Protein AF-A0A0D7EEM9-F1 (afdb_monomer_lite)

Structure (mmCIF, N/CA/C/O backbone):
data_AF-A0A0D7EEM9-F1
#
_entry.id   AF-A0A0D7EEM9-F1
#
loop_
_atom_site.group_PDB
_atom_site.id
_atom_site.type_symbol
_atom_site.label_atom_id
_atom_site.label_alt_id
_atom_site.label_comp_id
_atom_site.label_asym_id
_atom_site.label_entity_id
_atom_site.label_seq_id
_atom_site.pdbx_PDB_ins_code
_atom_site.Cartn_x
_atom_site.Cartn_y
_atom_site.Cartn_z
_atom_site.occupancy
_atom_site.B_iso_or_equiv
_atom_site.auth_seq_id
_atom_site.auth_comp_id
_atom_site.auth_asym_id
_atom_site.auth_atom_id
_atom_site.pdbx_PDB_model_num
ATOM 1 N N . PHE A 1 1 ? -22.098 3.473 1.392 1.00 48.31 1 PHE A N 1
ATOM 2 C CA . PHE A 1 1 ? -20.665 3.527 1.757 1.00 48.31 1 PHE A CA 1
ATOM 3 C C . PHE A 1 1 ? -20.349 4.999 1.998 1.00 48.31 1 PHE A C 1
ATOM 5 O O . PHE A 1 1 ? -20.608 5.745 1.063 1.00 48.31 1 PHE A O 1
ATOM 12 N N . PRO A 1 2 ? -20.041 5.467 3.230 1.00 57.59 2 PRO A N 1
ATOM 13 C CA . PRO A 1 2 ? -19.007 4.958 4.147 1.00 57.59 2 PRO A CA 1
ATOM 14 C C . PRO A 1 2 ? -19.461 4.683 5.610 1.00 57.59 2 PRO A C 1
ATOM 16 O O . PRO A 1 2 ? -18.631 4.446 6.480 1.00 57.59 2 PRO A O 1
ATOM 19 N N . HIS A 1 3 ? -20.763 4.672 5.911 1.00 63.19 3 HIS A N 1
ATOM 20 C CA . HIS A 1 3 ? -21.275 4.659 7.299 1.00 63.19 3 HIS A CA 1
ATOM 21 C C . HIS A 1 3 ? -21.055 3.371 8.122 1.00 63.19 3 HIS A C 1
ATOM 23 O O . HIS A 1 3 ? -21.159 3.402 9.344 1.00 63.19 3 HIS A O 1
ATOM 29 N N . ALA A 1 4 ? -20.746 2.230 7.498 1.00 64.56 4 ALA A N 1
ATOM 30 C CA . ALA A 1 4 ? -20.517 0.985 8.243 1.00 64.56 4 ALA A CA 1
ATOM 31 C C . ALA A 1 4 ? -19.184 1.004 9.017 1.00 64.56 4 ALA A C 1
ATOM 33 O O . ALA A 1 4 ? -19.099 0.475 10.122 1.00 64.56 4 ALA A O 1
ATOM 34 N N . ALA A 1 5 ? -18.157 1.669 8.474 1.00 69.06 5 ALA A N 1
ATOM 35 C CA . ALA A 1 5 ? -16.845 1.753 9.114 1.00 69.06 5 ALA A CA 1
ATOM 36 C C . ALA A 1 5 ? -16.870 2.614 10.388 1.00 69.06 5 ALA A C 1
ATOM 38 O O . ALA A 1 5 ? -16.119 2.350 11.324 1.00 69.06 5 ALA A O 1
ATOM 39 N N . THR A 1 6 ? -17.752 3.618 10.457 1.00 75.62 6 THR A N 1
ATOM 40 C CA . THR A 1 6 ? -17.865 4.492 11.633 1.00 75.62 6 THR A CA 1
ATOM 41 C C . THR A 1 6 ? -18.487 3.782 12.833 1.00 75.62 6 THR A C 1
ATOM 43 O O . THR A 1 6 ? -18.077 4.045 13.960 1.00 75.62 6 THR A O 1
ATOM 46 N N . ALA A 1 7 ? -19.418 2.846 12.614 1.00 85.88 7 ALA A N 1
ATOM 47 C CA . ALA A 1 7 ? -20.076 2.112 13.700 1.00 85.88 7 ALA A CA 1
ATOM 48 C C . ALA A 1 7 ? -19.098 1.233 14.504 1.00 85.88 7 ALA A C 1
ATOM 50 O O . ALA A 1 7 ? -19.252 1.078 15.712 1.00 85.88 7 ALA A O 1
ATOM 51 N N . LEU A 1 8 ? -18.061 0.700 13.847 1.00 90.00 8 LEU A N 1
ATOM 52 C CA . LEU A 1 8 ? -17.040 -0.144 14.479 1.00 90.00 8 LEU A CA 1
ATOM 53 C C . LEU A 1 8 ? -15.862 0.651 15.067 1.00 90.00 8 LEU A C 1
ATOM 55 O O . LEU A 1 8 ? -14.972 0.056 15.673 1.00 90.00 8 LEU A O 1
ATOM 59 N N . GLY A 1 9 ? -15.850 1.982 14.932 1.00 91.50 9 GLY A N 1
ATOM 60 C CA . GLY A 1 9 ? -14.762 2.848 15.399 1.00 91.50 9 GLY A CA 1
ATOM 61 C C . GLY A 1 9 ? -14.359 2.629 16.867 1.00 91.50 9 GLY A C 1
ATOM 62 O O . GLY A 1 9 ? -13.168 2.441 17.128 1.00 91.50 9 GLY A O 1
ATOM 63 N N . PRO A 1 10 ? -15.307 2.581 17.827 1.00 93.88 10 PRO A N 1
ATOM 64 C CA . PRO A 1 10 ? -14.983 2.320 19.231 1.00 93.88 10 PRO A CA 1
ATOM 65 C C . PRO A 1 10 ? -14.351 0.940 19.469 1.00 93.88 10 PRO A C 1
ATOM 67 O O . PRO A 1 10 ? -13.401 0.827 20.243 1.00 93.88 10 PRO A O 1
ATOM 70 N N . LEU A 1 11 ? -14.834 -0.101 18.781 1.00 94.69 11 LEU A N 1
ATOM 71 C CA . LEU A 1 11 ? -14.294 -1.461 18.900 1.00 94.69 11 LEU A CA 1
ATOM 72 C C . LEU A 1 11 ? -12.885 -1.556 18.306 1.00 94.69 11 LEU A C 1
ATOM 74 O O . LEU A 1 11 ? -12.003 -2.132 18.942 1.00 94.69 11 LEU A O 1
ATOM 78 N N . LYS A 1 12 ? -12.652 -0.925 17.146 1.00 94.38 12 LYS A N 1
ATOM 79 C CA . LYS A 1 12 ? -11.318 -0.773 16.546 1.00 94.38 12 LYS A CA 1
ATOM 80 C C . LYS A 1 12 ? -10.345 -0.133 17.540 1.00 94.38 12 LYS A C 1
ATOM 82 O O . LYS A 1 12 ? -9.298 -0.709 17.812 1.00 94.38 12 LYS A O 1
ATOM 87 N N . ALA A 1 13 ? -10.706 1.014 18.121 1.00 95.00 13 ALA A N 1
ATOM 88 C CA . ALA A 1 13 ? -9.839 1.735 19.055 1.00 95.00 13 ALA A CA 1
ATOM 89 C C . ALA A 1 13 ? -9.511 0.914 20.318 1.00 95.00 13 ALA A C 1
ATOM 91 O O . ALA A 1 13 ? -8.361 0.887 20.761 1.00 95.00 13 ALA A O 1
ATOM 92 N N . ALA A 1 14 ? -10.504 0.225 20.891 1.00 96.69 14 ALA A N 1
ATOM 93 C CA . ALA A 1 14 ? -10.305 -0.622 22.065 1.00 96.69 14 ALA A CA 1
ATOM 94 C C . ALA A 1 14 ? -9.424 -1.849 21.764 1.00 96.69 14 ALA A C 1
ATOM 96 O O . ALA A 1 14 ? -8.538 -2.165 22.559 1.00 96.69 14 ALA A O 1
ATOM 97 N N . ALA A 1 15 ? -9.635 -2.518 20.624 1.00 96.69 15 ALA A N 1
ATOM 98 C CA . ALA A 1 15 ? -8.828 -3.662 20.202 1.00 96.69 15 ALA A CA 1
ATOM 99 C C . ALA A 1 15 ? -7.368 -3.260 19.929 1.00 96.69 15 ALA A C 1
ATOM 101 O O . ALA A 1 15 ? -6.454 -3.878 20.475 1.00 96.69 15 ALA A O 1
ATOM 102 N N . GLU A 1 16 ? -7.142 -2.172 19.184 1.00 96.31 16 GLU A N 1
ATOM 103 C CA . GLU A 1 16 ? -5.794 -1.701 18.832 1.00 96.31 16 GLU A CA 1
ATOM 104 C C . GLU A 1 16 ? -4.980 -1.300 20.068 1.00 96.31 16 GLU A C 1
ATOM 106 O O . GLU A 1 16 ? -3.797 -1.629 20.156 1.00 96.31 16 GLU A O 1
ATOM 111 N N . LYS A 1 17 ? -5.612 -0.686 21.081 1.00 97.12 17 LYS A N 1
ATOM 112 C CA . LYS A 1 17 ? -4.956 -0.377 22.365 1.00 97.12 17 LYS A CA 1
ATOM 113 C C . LYS A 1 17 ? -4.457 -1.631 23.098 1.00 97.12 17 LYS A C 1
ATOM 115 O O . LYS A 1 17 ? -3.492 -1.552 23.853 1.00 97.12 17 LYS A O 1
ATOM 120 N N . LEU A 1 18 ? -5.108 -2.774 22.888 1.00 97.81 18 LEU A N 1
ATOM 121 C CA . LEU A 1 18 ? -4.710 -4.072 23.442 1.00 97.81 18 LEU A CA 1
ATOM 122 C C . LEU A 1 18 ? -3.749 -4.845 22.521 1.00 97.81 18 LEU A C 1
ATOM 124 O O . 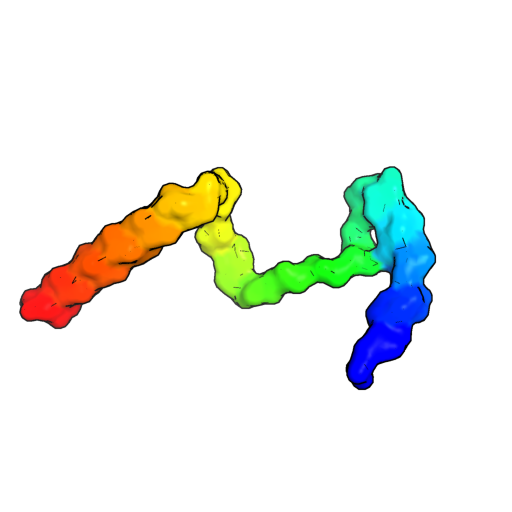LEU A 1 18 ? -3.459 -6.007 22.798 1.00 97.81 18 LEU A O 1
ATOM 128 N N . GLY A 1 19 ? -3.286 -4.241 21.419 1.00 96.50 19 GLY A N 1
ATOM 129 C CA . GLY A 1 19 ? -2.457 -4.914 20.416 1.00 96.50 19 GLY A CA 1
ATOM 130 C C . GLY A 1 19 ? -3.209 -5.974 19.603 1.00 96.50 19 GLY A C 1
ATOM 131 O O . GLY A 1 19 ? -2.584 -6.854 19.016 1.00 96.50 19 GLY A O 1
ATOM 132 N N . LYS A 1 20 ? -4.544 -5.918 19.585 1.00 97.44 20 LYS A N 1
ATOM 133 C CA . LYS A 1 20 ? -5.420 -6.852 18.873 1.00 97.44 20 LYS A CA 1
ATOM 134 C C . LYS A 1 20 ? -5.925 -6.242 17.569 1.00 97.44 20 LYS A C 1
ATOM 136 O O . LYS A 1 20 ? -6.185 -5.043 17.507 1.00 97.44 20 LYS A O 1
ATOM 141 N N . THR A 1 21 ? -6.112 -7.070 16.544 1.00 95.88 21 THR A N 1
ATOM 142 C CA . THR A 1 21 ? -6.545 -6.630 15.205 1.00 95.88 21 THR A CA 1
ATOM 143 C C . THR A 1 21 ? -7.947 -7.106 14.821 1.00 95.88 21 THR A C 1
ATOM 145 O O . THR A 1 21 ? -8.378 -6.860 13.698 1.00 95.88 21 THR A O 1
ATOM 148 N N . ASP A 1 22 ? -8.693 -7.730 15.742 1.00 94.88 22 ASP A N 1
ATOM 149 C CA . ASP A 1 22 ? -10.010 -8.345 15.496 1.00 94.88 22 ASP A CA 1
ATOM 150 C C . ASP A 1 22 ? -11.051 -7.390 14.876 1.00 94.88 22 ASP A C 1
ATOM 152 O O . ASP A 1 22 ? -11.932 -7.822 14.138 1.00 94.88 22 ASP A O 1
ATOM 156 N N . PHE A 1 23 ? -10.940 -6.086 15.153 1.00 93.75 23 PHE A N 1
ATOM 157 C CA . PHE A 1 23 ? -11.815 -5.032 14.616 1.00 93.75 23 PHE A CA 1
ATOM 158 C C . PHE A 1 23 ? -11.059 -4.011 13.748 1.00 93.75 23 PHE A C 1
ATOM 160 O O . PHE A 1 23 ? -11.570 -2.927 13.454 1.00 93.75 23 PHE A O 1
ATOM 167 N N . THR A 1 24 ? -9.832 -4.33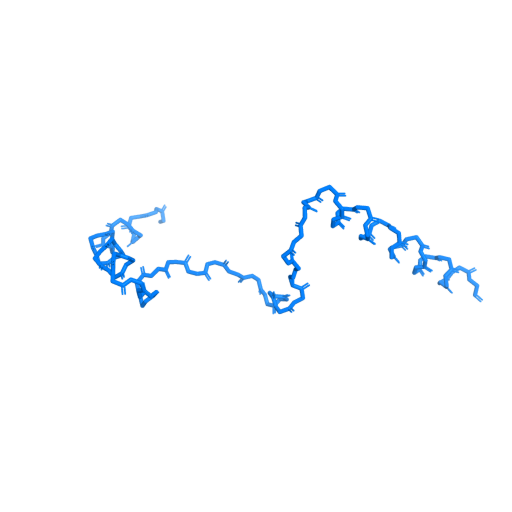4 13.337 1.00 91.88 24 THR A N 1
ATOM 168 C CA . THR A 1 24 ? -9.020 -3.484 12.465 1.00 91.88 24 THR A CA 1
ATOM 169 C C . THR A 1 24 ? -9.314 -3.804 11.004 1.00 91.88 24 THR A C 1
ATOM 171 O O . THR A 1 24 ? -9.311 -4.955 10.580 1.00 91.88 24 THR A O 1
ATOM 174 N N . ASN A 1 25 ? -9.498 -2.764 10.191 1.00 90.25 25 ASN A N 1
ATOM 175 C CA . ASN A 1 25 ? -9.580 -2.912 8.740 1.00 90.25 25 ASN A CA 1
ATOM 176 C C . ASN A 1 25 ? -8.192 -3.252 8.162 1.00 90.25 25 ASN A C 1
ATOM 178 O O . ASN A 1 25 ? -7.426 -2.353 7.809 1.00 90.25 25 ASN A O 1
ATOM 182 N N . LEU A 1 26 ? -7.860 -4.543 8.087 1.00 91.88 26 LEU A N 1
ATOM 183 C CA . LEU A 1 26 ? -6.597 -5.056 7.540 1.00 91.88 26 LEU A CA 1
ATOM 184 C C . LEU A 1 26 ? -6.630 -5.095 6.003 1.00 91.88 26 LEU A C 1
ATOM 186 O O . LEU A 1 26 ? -6.653 -6.162 5.389 1.00 91.88 26 LEU A O 1
ATOM 190 N N . TRP A 1 27 ? -6.668 -3.923 5.367 1.00 90.19 27 TRP A N 1
ATOM 191 C CA . TRP A 1 27 ? -6.682 -3.826 3.907 1.00 90.19 27 TRP A CA 1
ATOM 192 C C . TRP A 1 27 ? -5.408 -4.415 3.300 1.00 90.19 27 TRP A C 1
ATOM 194 O O . TRP A 1 27 ? -4.307 -3.921 3.536 1.00 90.19 27 TRP A O 1
ATOM 204 N N . ALA A 1 28 ? -5.566 -5.451 2.482 1.00 95.56 28 ALA A N 1
ATOM 205 C CA . ALA A 1 28 ? -4.468 -6.105 1.792 1.00 95.56 28 ALA A CA 1
ATOM 206 C C . ALA A 1 28 ? -4.953 -6.728 0.477 1.00 95.56 28 ALA A C 1
ATOM 208 O O . ALA A 1 28 ? -6.048 -7.285 0.404 1.00 95.56 28 ALA A O 1
ATOM 209 N N . GLY A 1 29 ? -4.128 -6.643 -0.569 1.00 95.06 29 GLY A N 1
ATOM 210 C CA . GLY A 1 29 ? -4.350 -7.389 -1.808 1.00 95.06 29 GLY A CA 1
ATOM 211 C C . GLY A 1 29 ? -3.964 -8.866 -1.662 1.00 95.06 29 GLY A C 1
ATOM 212 O O . GLY A 1 29 ? -3.242 -9.249 -0.744 1.00 95.06 29 GLY A O 1
ATOM 213 N N . GLN A 1 30 ? -4.374 -9.705 -2.617 1.00 98.12 30 GLN A N 1
ATOM 214 C CA . GLN A 1 30 ? -4.090 -11.152 -2.594 1.00 98.12 30 GLN A CA 1
ATOM 215 C C . GLN A 1 30 ? -2.583 -11.482 -2.575 1.00 98.12 30 GLN A C 1
ATOM 217 O O . GLN A 1 30 ? -2.172 -12.498 -2.018 1.00 98.12 30 GLN A O 1
ATOM 222 N N . ALA A 1 31 ? -1.746 -10.605 -3.136 1.00 96.69 31 ALA A N 1
ATOM 223 C CA . ALA A 1 31 ? -0.293 -10.760 -3.196 1.00 96.69 31 ALA A CA 1
ATOM 224 C C . ALA A 1 31 ? 0.456 -10.234 -1.950 1.00 96.69 31 ALA A C 1
ATOM 226 O O . ALA A 1 31 ? 1.674 -10.084 -2.003 1.00 96.69 31 ALA A O 1
ATOM 227 N N . VAL A 1 32 ? -0.225 -9.956 -0.828 1.00 96.69 32 VAL A N 1
ATOM 228 C CA . VAL A 1 32 ? 0.373 -9.325 0.373 1.00 96.69 32 VAL A CA 1
ATOM 229 C C . VAL A 1 32 ? 1.630 -10.025 0.898 1.00 96.69 32 VAL A C 1
ATOM 231 O O . VAL A 1 32 ? 2.553 -9.363 1.360 1.00 96.69 32 VAL A O 1
ATOM 234 N N . ARG A 1 33 ? 1.725 -11.354 0.754 1.00 97.12 33 ARG A N 1
ATOM 235 C CA . ARG A 1 33 ? 2.907 -12.131 1.171 1.00 97.12 33 ARG A CA 1
ATOM 236 C C . ARG A 1 33 ? 4.177 -11.823 0.368 1.00 97.12 33 ARG A C 1
ATOM 238 O O . ARG A 1 33 ? 5.252 -12.230 0.786 1.00 97.12 33 ARG A O 1
ATOM 245 N N . LEU A 1 34 ? 4.063 -11.129 -0.765 1.00 96.25 34 LEU A N 1
ATOM 246 C CA . LEU A 1 34 ? 5.203 -10.658 -1.557 1.00 96.25 34 LEU A CA 1
ATOM 247 C C . LEU A 1 34 ? 5.714 -9.279 -1.105 1.00 96.25 34 LEU A C 1
ATOM 249 O O . LEU A 1 34 ? 6.717 -8.803 -1.638 1.00 96.25 34 LEU A O 1
ATOM 253 N 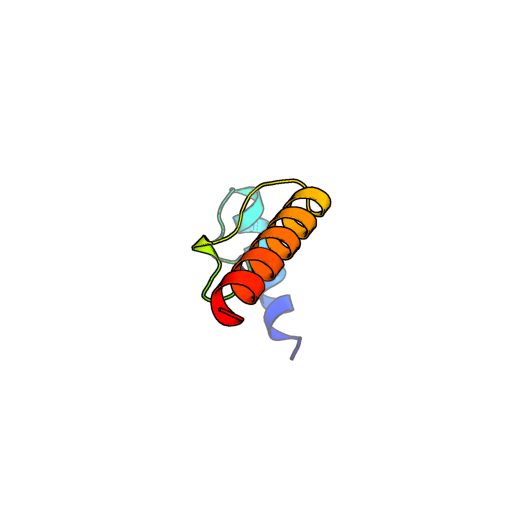N . GLY A 1 35 ? 5.024 -8.629 -0.160 1.00 95.19 35 GLY A N 1
ATOM 254 C CA . GLY A 1 35 ? 5.444 -7.358 0.419 1.00 95.19 35 GLY A CA 1
ATOM 255 C C . GLY A 1 35 ? 6.811 -7.463 1.095 1.00 95.19 35 GLY A C 1
ATOM 256 O O . GLY A 1 35 ? 7.177 -8.505 1.636 1.00 95.19 35 GLY A O 1
ATOM 257 N N . ARG A 1 36 ? 7.575 -6.371 1.046 1.00 96.19 36 ARG A N 1
ATOM 258 C CA . ARG A 1 36 ? 8.905 -6.266 1.653 1.00 96.19 36 ARG A CA 1
ATOM 259 C C . ARG A 1 36 ? 8.924 -5.079 2.598 1.00 96.19 36 ARG A C 1
ATOM 261 O O . ARG A 1 36 ? 8.515 -3.990 2.201 1.00 96.19 36 ARG A O 1
ATOM 268 N N . ASP A 1 37 ? 9.416 -5.297 3.810 1.00 97.38 37 ASP A N 1
ATOM 269 C CA . ASP A 1 37 ? 9.683 -4.219 4.756 1.00 97.38 37 ASP A CA 1
ATOM 270 C C . ASP A 1 37 ? 11.031 -3.574 4.405 1.00 97.38 37 ASP A C 1
ATOM 272 O O . ASP A 1 37 ? 12.095 -4.092 4.739 1.00 97.38 37 ASP A O 1
ATOM 276 N N . MET A 1 38 ? 10.984 -2.521 3.588 1.00 97.69 38 MET A N 1
ATOM 277 C CA . MET A 1 38 ? 12.160 -1.807 3.085 1.00 97.69 38 MET A CA 1
ATOM 278 C C . MET A 1 38 ? 11.780 -0.382 2.639 1.00 97.69 38 MET A C 1
ATOM 280 O O . MET A 1 38 ? 10.601 -0.116 2.380 1.00 97.69 38 MET A O 1
ATOM 284 N N . PRO A 1 39 ? 12.743 0.546 2.478 1.00 98.69 39 PRO A N 1
ATOM 285 C CA . PRO A 1 39 ? 12.453 1.894 1.999 1.00 98.69 39 PRO A CA 1
ATOM 286 C C . PRO A 1 39 ? 11.748 1.892 0.637 1.00 98.69 39 PRO A C 1
ATOM 288 O O . PRO A 1 39 ? 12.184 1.235 -0.311 1.00 98.69 39 PRO A O 1
ATOM 291 N N . ALA A 1 40 ? 10.698 2.706 0.495 1.00 98.19 40 ALA A N 1
ATOM 292 C CA . ALA A 1 40 ? 9.895 2.769 -0.732 1.00 98.19 40 ALA A CA 1
ATOM 293 C C . ALA A 1 40 ? 10.732 3.083 -1.992 1.00 98.19 40 ALA A C 1
ATOM 295 O O . ALA A 1 40 ? 10.492 2.526 -3.067 1.00 98.19 40 ALA A O 1
ATOM 296 N N . ALA A 1 41 ? 11.755 3.935 -1.858 1.00 98.62 41 ALA A N 1
ATOM 297 C CA . ALA A 1 41 ? 12.663 4.273 -2.954 1.00 98.62 41 ALA A CA 1
ATOM 298 C C . ALA A 1 41 ? 13.497 3.066 -3.416 1.00 98.62 41 ALA A C 1
ATOM 300 O O . ALA A 1 41 ? 13.777 2.913 -4.603 1.00 98.62 41 ALA A O 1
ATOM 301 N N . GLU A 1 42 ? 13.902 2.203 -2.489 1.00 98.56 42 GLU A N 1
ATOM 302 C CA . GLU A 1 42 ? 14.657 0.993 -2.801 1.00 98.56 42 GLU A CA 1
ATOM 303 C C . GLU A 1 42 ? 13.755 -0.066 -3.443 1.00 98.56 42 GLU A C 1
ATOM 305 O O . GLU A 1 42 ? 14.110 -0.607 -4.491 1.00 98.56 42 GLU A O 1
ATOM 310 N N . LEU A 1 43 ? 12.545 -0.274 -2.902 1.00 98.31 43 LEU A N 1
ATOM 311 C CA . LEU A 1 43 ? 11.542 -1.161 -3.499 1.00 98.31 43 LEU A CA 1
ATOM 312 C C . LEU A 1 43 ? 11.238 -0.765 -4.949 1.00 98.31 43 LEU A C 1
ATOM 314 O O . LEU A 1 43 ? 11.215 -1.616 -5.835 1.00 98.31 43 LEU A O 1
ATOM 318 N N . THR A 1 44 ? 11.068 0.533 -5.205 1.00 98.38 44 THR A N 1
ATOM 319 C CA . THR A 1 44 ? 10.807 1.059 -6.553 1.00 98.38 44 THR A CA 1
ATOM 320 C C . THR A 1 44 ? 11.935 0.707 -7.524 1.00 98.38 44 THR A C 1
ATOM 322 O O . THR A 1 44 ? 11.676 0.197 -8.615 1.00 98.38 44 THR A O 1
ATOM 325 N N . ARG A 1 45 ? 13.197 0.923 -7.127 1.00 98.69 45 ARG A N 1
ATOM 326 C CA . ARG A 1 45 ? 14.362 0.577 -7.961 1.00 98.69 45 ARG A CA 1
ATOM 327 C C . ARG A 1 45 ? 14.463 -0.928 -8.197 1.00 98.69 45 ARG A C 1
ATOM 329 O O . ARG A 1 45 ? 14.737 -1.342 -9.320 1.00 98.69 45 ARG A O 1
ATOM 336 N N . ALA A 1 46 ? 14.202 -1.739 -7.173 1.00 98.31 46 ALA A N 1
ATOM 337 C CA . ALA A 1 46 ? 14.222 -3.194 -7.288 1.00 98.31 46 ALA A CA 1
ATOM 338 C C . ALA A 1 46 ? 13.158 -3.707 -8.272 1.00 98.31 46 ALA A C 1
ATOM 340 O O . ALA A 1 46 ? 13.459 -4.547 -9.120 1.00 98.31 46 ALA A O 1
ATOM 341 N N . LEU A 1 47 ? 11.934 -3.173 -8.200 1.00 98.19 47 LEU A N 1
ATOM 342 C CA . LEU A 1 47 ? 10.855 -3.506 -9.134 1.00 98.19 47 LEU A CA 1
ATOM 343 C C . LEU A 1 47 ? 11.210 -3.105 -10.572 1.00 98.19 47 LEU A C 1
ATOM 345 O O . LEU A 1 47 ? 11.036 -3.911 -11.485 1.00 98.19 47 LEU A O 1
ATOM 349 N N . ALA A 1 48 ? 11.756 -1.901 -10.773 1.00 98.62 48 ALA A N 1
ATOM 350 C CA . ALA A 1 48 ? 12.188 -1.437 -12.091 1.00 98.62 48 ALA A CA 1
ATOM 351 C C . ALA A 1 48 ? 13.299 -2.323 -12.682 1.00 98.62 48 ALA A C 1
ATOM 353 O O . ALA A 1 48 ? 13.207 -2.741 -13.836 1.00 98.62 48 ALA A O 1
ATOM 354 N N . GLY A 1 49 ? 14.314 -2.667 -11.883 1.00 98.62 49 GLY A N 1
ATOM 355 C CA . GLY A 1 49 ? 15.389 -3.568 -1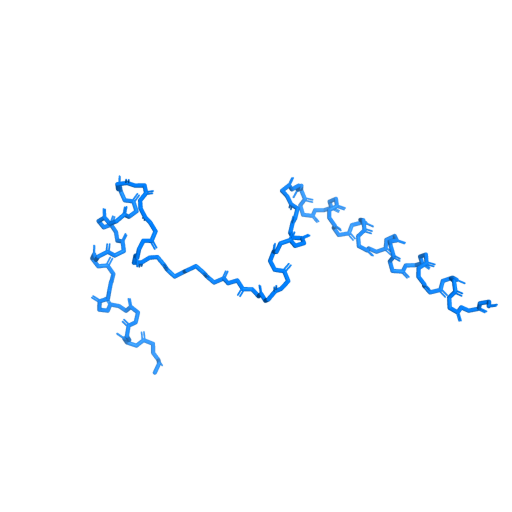2.303 1.00 98.62 49 GLY A CA 1
ATOM 356 C C . GLY A 1 49 ? 14.877 -4.961 -12.682 1.00 98.62 49 GLY A C 1
ATOM 357 O O . GLY A 1 49 ? 15.239 -5.486 -13.734 1.00 98.62 49 GLY A O 1
ATOM 358 N N . ALA A 1 50 ? 13.980 -5.537 -11.875 1.00 98.12 50 ALA A N 1
ATOM 359 C CA . ALA A 1 50 ? 13.368 -6.833 -12.168 1.00 98.12 50 ALA A CA 1
ATOM 360 C C . ALA A 1 50 ? 12.521 -6.803 -13.453 1.00 98.12 50 ALA A C 1
ATOM 362 O O . ALA A 1 50 ? 12.582 -7.740 -14.251 1.00 98.12 50 ALA A O 1
ATOM 363 N N . ALA A 1 51 ? 11.765 -5.724 -13.681 1.00 98.50 51 ALA A N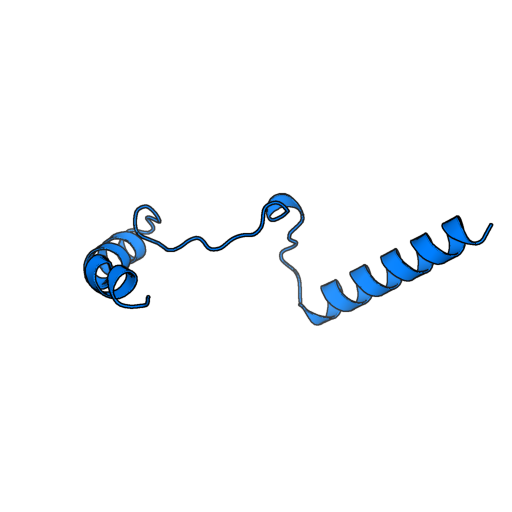 1
ATOM 364 C CA . ALA A 1 51 ? 10.984 -5.544 -14.901 1.00 98.50 51 ALA A CA 1
ATOM 365 C C . ALA A 1 51 ? 11.880 -5.460 -16.149 1.00 98.50 51 ALA A C 1
ATOM 367 O O . ALA A 1 51 ? 11.626 -6.165 -17.124 1.00 98.50 51 ALA A O 1
ATOM 368 N N . LEU A 1 52 ? 12.965 -4.676 -16.104 1.00 98.56 52 LEU A N 1
ATOM 369 C CA . LEU A 1 52 ? 13.931 -4.585 -17.206 1.00 98.56 52 LEU A CA 1
ATOM 370 C C . LEU A 1 52 ? 14.576 -5.941 -17.517 1.00 98.56 52 LEU A C 1
ATOM 372 O O . LEU A 1 52 ? 14.632 -6.335 -18.680 1.00 98.56 52 LEU A O 1
ATOM 376 N N . ALA A 1 53 ? 15.000 -6.686 -16.491 1.00 98.38 53 ALA A N 1
ATOM 377 C CA . ALA A 1 53 ? 15.548 -8.030 -16.670 1.00 98.38 53 ALA A CA 1
ATOM 3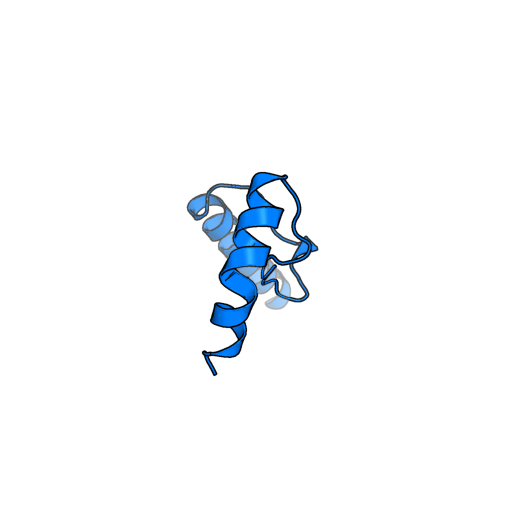78 C C . ALA A 1 53 ? 14.524 -8.983 -17.313 1.00 98.38 53 ALA A C 1
ATOM 380 O O . ALA A 1 53 ? 14.862 -9.752 -18.215 1.00 98.38 53 ALA A O 1
ATOM 381 N N . ARG A 1 54 ? 13.253 -8.901 -16.895 1.00 98.38 54 ARG A N 1
ATOM 382 C CA . ARG A 1 54 ? 12.169 -9.698 -17.477 1.00 98.38 54 ARG A CA 1
ATOM 383 C C . ARG A 1 54 ? 11.928 -9.352 -18.945 1.00 98.38 54 ARG A C 1
ATOM 385 O O . ARG A 1 54 ? 11.734 -10.269 -19.738 1.00 98.38 54 ARG A O 1
ATOM 392 N N . PHE A 1 55 ? 11.952 -8.072 -19.308 1.00 98.12 55 PHE A N 1
ATOM 393 C CA . PHE A 1 55 ? 11.825 -7.653 -20.704 1.00 98.12 55 PHE A CA 1
ATOM 394 C C . PHE A 1 55 ? 13.009 -8.111 -21.552 1.00 98.12 55 PHE A C 1
ATOM 396 O O . PHE A 1 55 ? 12.788 -8.615 -22.647 1.00 98.12 55 PHE A O 1
ATOM 403 N N . GLY A 1 56 ? 14.236 -8.023 -21.030 1.00 98.25 56 GLY A N 1
ATOM 404 C CA . GLY A 1 56 ? 15.423 -8.543 -21.711 1.00 98.25 56 GLY A CA 1
ATOM 405 C C . GLY A 1 56 ? 15.327 -10.042 -22.001 1.00 98.25 56 GLY A C 1
ATOM 406 O O . GLY A 1 56 ? 15.623 -10.463 -23.111 1.00 98.25 56 GLY A O 1
ATOM 407 N N . TYR A 1 57 ? 14.837 -10.835 -21.041 1.00 97.81 57 TYR A N 1
ATOM 408 C CA . TYR A 1 57 ? 14.599 -12.268 -21.248 1.00 97.81 57 TYR A CA 1
ATOM 409 C C . TYR A 1 57 ? 13.524 -12.551 -22.306 1.00 97.81 57 TYR A C 1
ATOM 411 O O . TYR A 1 57 ? 13.656 -13.498 -23.061 1.00 97.81 57 TYR A O 1
ATOM 419 N N . LEU A 1 58 ? 12.441 -11.768 -22.333 1.00 97.31 58 LEU A N 1
ATOM 420 C CA . LEU A 1 58 ? 11.332 -11.974 -23.274 1.00 97.31 58 LEU A CA 1
ATOM 421 C C . LEU A 1 58 ? 11.641 -11.514 -24.705 1.00 97.31 58 LEU A C 1
ATOM 423 O O . LEU A 1 58 ? 10.910 -11.876 -25.621 1.00 97.31 58 LEU A O 1
ATOM 427 N N . ALA A 1 59 ? 12.651 -10.662 -24.878 1.00 93.81 59 ALA A N 1
ATOM 428 C CA . ALA A 1 59 ? 13.061 -10.134 -26.174 1.00 93.81 59 ALA A CA 1
ATOM 429 C C . ALA A 1 59 ? 14.086 -11.026 -26.906 1.00 93.81 59 ALA A C 1
ATOM 431 O O . ALA A 1 59 ? 14.414 -10.725 -28.055 1.00 93.81 59 ALA A O 1
ATOM 432 N N . GLY A 1 60 ? 14.595 -12.078 -26.252 1.00 68.75 60 GLY A N 1
ATOM 433 C CA . GLY A 1 60 ? 15.428 -13.137 -26.842 1.00 68.75 60 GLY A CA 1
ATOM 434 C C . GLY A 1 60 ? 14.723 -14.487 -26.837 1.00 68.75 60 GLY A C 1
ATOM 435 O O . GLY A 1 60 ? 15.343 -15.441 -27.353 1.00 68.75 60 GLY A O 1
#

Sequence (60 aa):
FPHAATALGPLKAAAEKLGKTDFTNLWAGQAVRLGRDMPAAELTRALAGAALARFGYLAG

Radius of gyration: 19.05 Å; chains: 1; bounding box: 37×18×50 Å

Foldseek 3Di:
DPPVLVVLVVVCVVQVVVVHCPSPPPDDDPCNVVDDPDDPVVVVVVVVVVVVVVVVVVVD

InterPro domains:
  IPR013785 Aldolase-type TIM barrel [G3DSA:3.20.20.70] (1-55)

pLDDT: mean 92.37, std 11.04, range [48.31, 98.69]

Organism: Rhodopseudomonas palustris (NCBI:txid1076)

Secondary structure (DSSP, 8-state):
--HHHHHTHHHHHHHHHTT--TTS-----TTGGG---S-HHHHHHHHHHHHHHHHHHHT-